Protein AF-A0A9P1GMN3-F1 (afdb_monomer_lite)

Secondary structure (DSSP, 8-state):
---TT-TTPPEEE--B-S--STTSPPHHHHHHHHHHHHHHHTTT-TTEEE--B-------HHHHHHHHHHHHS----EETTTTEE-----SS--SEEEE-TTTT--B-TTT--BSS-TTHHHHHHHHHHHHHT-EEEE---EEE-TTTS-EEEHHHH-SPPPTHHHHHHHH-GGGG--

Organism: NCBI:txid2562237

Structure (mmCIF, N/CA/C/O backbone):
data_AF-A0A9P1GMN3-F1
#
_entry.id   AF-A0A9P1GMN3-F1
#
loop_
_atom_site.group_PDB
_atom_site.id
_atom_site.type_symbol
_atom_site.label_atom_id
_atom_site.label_alt_id
_atom_site.label_comp_id
_atom_site.label_asym_id
_atom_site.label_entity_id
_atom_site.label_seq_id
_atom_site.pdbx_PDB_ins_code
_atom_site.Cartn_x
_atom_site.Cartn_y
_atom_site.Cartn_z
_atom_site.occupancy
_atom_site.B_iso_or_equiv
_atom_site.auth_seq_id
_atom_site.auth_comp_id
_atom_site.auth_asym_id
_atom_site.auth_atom_id
_atom_site.pdbx_PDB_model_num
ATOM 1 N N . MET A 1 1 ? -13.554 15.056 -0.480 1.00 39.28 1 MET A N 1
ATOM 2 C CA . MET A 1 1 ? -13.474 13.635 -0.914 1.00 39.28 1 MET A CA 1
ATOM 3 C C . MET A 1 1 ? -14.247 12.749 0.070 1.00 39.28 1 MET A C 1
ATOM 5 O O . MET A 1 1 ? -13.805 12.585 1.196 1.00 39.28 1 MET A O 1
ATOM 9 N N . ARG A 1 2 ? -15.433 12.233 -0.292 1.00 38.38 2 ARG A N 1
ATOM 10 C CA . ARG A 1 2 ? -16.078 11.145 0.472 1.00 38.38 2 ARG A CA 1
ATOM 11 C C . ARG A 1 2 ? -15.470 9.848 -0.046 1.00 38.38 2 ARG A C 1
ATOM 13 O O . ARG A 1 2 ? -15.592 9.606 -1.239 1.00 38.38 2 ARG A O 1
ATOM 20 N N . LEU A 1 3 ? -14.789 9.070 0.794 1.00 49.53 3 LEU A N 1
ATOM 21 C CA . LEU A 1 3 ? -14.369 7.721 0.412 1.00 49.53 3 LEU A CA 1
ATOM 22 C C . LEU A 1 3 ? -15.652 6.889 0.251 1.00 49.53 3 LEU A C 1
ATOM 24 O O . LEU A 1 3 ? -16.359 6.710 1.243 1.00 49.53 3 LEU A O 1
ATOM 28 N N . PRO A 1 4 ? -16.022 6.458 -0.966 1.00 45.78 4 PRO A N 1
ATOM 29 C CA . PRO A 1 4 ? -17.326 5.855 -1.243 1.00 45.78 4 PRO A CA 1
ATOM 30 C C . PRO A 1 4 ? -17.621 4.546 -0.502 1.00 45.78 4 PRO A C 1
ATOM 32 O O . PRO A 1 4 ? -18.747 4.070 -0.579 1.00 45.78 4 PRO A O 1
ATOM 35 N N . THR A 1 5 ? -16.660 3.940 0.193 1.00 57.44 5 THR A N 1
ATOM 36 C CA . THR A 1 5 ? -16.786 2.532 0.585 1.00 57.44 5 THR A CA 1
ATOM 37 C C . THR A 1 5 ? -17.154 2.280 2.038 1.00 57.44 5 THR A C 1
ATOM 39 O O . THR A 1 5 ? -17.734 1.236 2.310 1.00 57.44 5 THR A O 1
ATOM 42 N N . VAL A 1 6 ? -16.900 3.207 2.970 1.00 70.06 6 VAL A N 1
ATOM 43 C CA . VAL A 1 6 ? -17.283 3.018 4.382 1.00 70.06 6 VAL A CA 1
ATOM 44 C C . VAL A 1 6 ? -17.626 4.358 5.033 1.00 70.06 6 VAL A C 1
ATOM 46 O O . VAL A 1 6 ? -16.757 5.166 5.359 1.00 70.06 6 VAL A O 1
ATOM 49 N N . GLN A 1 7 ? -18.916 4.628 5.227 1.00 75.69 7 GLN A N 1
ATOM 50 C CA . GLN A 1 7 ? -19.363 5.865 5.865 1.00 75.69 7 GLN A CA 1
ATOM 51 C C . GLN A 1 7 ? -18.917 5.912 7.335 1.00 75.69 7 GLN A C 1
ATOM 53 O O . GLN A 1 7 ? -19.071 4.944 8.071 1.00 75.69 7 GLN A O 1
ATOM 58 N N . GLY A 1 8 ? -18.364 7.050 7.769 1.00 81.38 8 GLY A N 1
ATOM 59 C CA . GLY A 1 8 ? -17.896 7.235 9.149 1.00 81.38 8 GLY A CA 1
ATOM 60 C C . GLY A 1 8 ? -16.548 6.576 9.472 1.00 81.38 8 GLY A C 1
ATOM 61 O O . GLY A 1 8 ? -16.148 6.572 10.633 1.00 81.38 8 GLY A O 1
ATOM 62 N N . SER A 1 9 ? -15.831 6.040 8.478 1.00 85.31 9 SER A N 1
ATOM 63 C CA . SER A 1 9 ? -14.512 5.439 8.695 1.00 85.31 9 SER A CA 1
ATOM 64 C C . SER A 1 9 ? -13.413 6.469 8.961 1.00 85.31 9 SER A C 1
ATOM 66 O O . SER A 1 9 ? -13.417 7.570 8.406 1.00 85.31 9 SER A O 1
ATOM 68 N N . ILE A 1 10 ? -12.400 6.044 9.711 1.00 91.31 10 ILE A N 1
ATOM 69 C CA . ILE A 1 10 ? -11.091 6.698 9.794 1.00 91.31 10 ILE A CA 1
ATOM 70 C C . ILE A 1 10 ? -10.219 6.168 8.649 1.00 91.31 10 ILE A C 1
ATOM 72 O O . ILE A 1 10 ? -10.186 4.959 8.420 1.00 91.31 10 ILE A O 1
ATOM 76 N N . LEU A 1 11 ? -9.493 7.047 7.950 1.00 92.56 11 LEU A N 1
ATOM 77 C CA . LEU A 1 11 ? -8.525 6.622 6.935 1.00 92.56 11 LEU A CA 1
ATOM 78 C C . LEU A 1 11 ? -7.125 6.569 7.544 1.00 92.56 11 LEU A C 1
ATOM 80 O O . LEU A 1 11 ? -6.580 7.602 7.928 1.00 92.56 11 LEU A O 1
ATOM 84 N N . LEU A 1 12 ? -6.523 5.383 7.574 1.00 94.19 12 LEU A N 1
ATOM 85 C CA . LEU A 1 12 ? -5.107 5.230 7.891 1.00 94.19 12 LEU A CA 1
ATOM 86 C C . LEU A 1 12 ? -4.266 5.427 6.619 1.00 94.19 12 LEU A C 1
ATOM 88 O O . LEU A 1 12 ? -4.197 4.543 5.766 1.00 94.19 12 LEU A O 1
ATOM 92 N N . VAL A 1 13 ? -3.604 6.576 6.506 1.00 95.56 13 VAL A N 1
ATOM 93 C CA . VAL A 1 13 ? -2.594 6.850 5.481 1.00 95.56 13 VAL A CA 1
ATOM 94 C C . VAL A 1 13 ? -1.271 6.251 5.956 1.00 95.56 13 VAL A C 1
ATOM 96 O O . VAL A 1 13 ? -0.684 6.718 6.933 1.00 95.56 13 VAL A O 1
ATOM 99 N N . HIS A 1 14 ? -0.837 5.172 5.297 1.00 95.12 14 HIS A N 1
ATOM 100 C CA . HIS A 1 14 ? 0.230 4.299 5.799 1.00 95.12 14 HIS A CA 1
ATOM 101 C C . HIS A 1 14 ? 1.392 4.106 4.803 1.00 95.12 14 HIS A C 1
ATOM 103 O O . HIS A 1 14 ? 1.603 2.987 4.312 1.00 95.12 14 HIS A O 1
ATOM 109 N N . PRO A 1 15 ? 2.129 5.177 4.454 1.00 94.62 15 PRO A N 1
ATOM 110 C CA . PRO A 1 15 ? 3.212 5.105 3.481 1.00 94.62 15 PRO A CA 1
ATOM 111 C C . PRO A 1 15 ? 4.368 4.210 3.945 1.00 94.62 15 PRO A C 1
ATOM 113 O O . PRO A 1 15 ? 4.754 4.203 5.117 1.00 94.62 15 PRO A O 1
ATOM 116 N N . THR A 1 16 ? 4.967 3.483 3.000 1.00 92.81 16 THR A N 1
ATOM 117 C CA . THR A 1 16 ? 6.214 2.740 3.211 1.00 92.81 16 THR A CA 1
ATOM 118 C C . THR A 1 16 ? 7.402 3.700 3.197 1.00 92.81 16 THR A C 1
ATOM 120 O O . THR A 1 16 ? 7.551 4.520 2.292 1.00 92.81 16 THR A O 1
ATOM 123 N N . CYS A 1 17 ? 8.267 3.599 4.201 1.00 87.69 17 CYS A N 1
ATOM 124 C CA . CYS A 1 17 ? 9.430 4.481 4.365 1.00 87.69 17 CYS A CA 1
ATOM 125 C C . CYS A 1 17 ? 10.769 3.771 4.170 1.00 87.69 17 CYS A C 1
ATOM 127 O O . CYS A 1 17 ? 11.813 4.409 4.253 1.00 87.69 17 CYS A O 1
ATOM 129 N N . GLY A 1 18 ? 10.755 2.462 3.916 1.00 88.00 18 GLY A N 1
ATOM 130 C CA . GLY A 1 18 ? 11.964 1.719 3.592 1.00 88.00 18 GLY A CA 1
ATOM 131 C C . GLY A 1 18 ? 12.357 1.824 2.113 1.00 88.00 18 GLY A C 1
ATOM 132 O O . GLY A 1 18 ? 11.758 2.595 1.348 1.00 88.00 18 GLY A O 1
ATOM 133 N N . PRO A 1 19 ? 13.360 1.020 1.711 1.00 89.62 19 PRO A N 1
ATOM 134 C CA . PRO A 1 19 ? 13.758 0.855 0.318 1.00 89.62 19 PRO A CA 1
ATOM 135 C C . PRO A 1 19 ? 12.584 0.431 -0.569 1.00 89.62 19 PRO A C 1
ATOM 137 O O . PRO A 1 19 ? 11.725 -0.347 -0.150 1.00 89.62 19 PRO A O 1
ATOM 140 N N . THR A 1 20 ? 12.584 0.933 -1.796 1.00 91.62 20 THR A N 1
ATOM 141 C CA . THR A 1 20 ? 11.602 0.651 -2.851 1.00 91.62 20 THR A CA 1
ATOM 142 C C . THR A 1 20 ? 12.351 0.276 -4.141 1.00 91.62 20 THR A C 1
ATOM 144 O O . THR A 1 20 ? 13.551 -0.006 -4.080 1.00 91.62 20 THR A O 1
ATOM 147 N N . GLN A 1 21 ? 11.681 0.211 -5.292 1.00 90.31 21 GLN A N 1
ATOM 148 C CA . GLN A 1 21 ? 12.317 -0.121 -6.565 1.00 90.31 21 GLN A CA 1
ATOM 149 C C . GLN A 1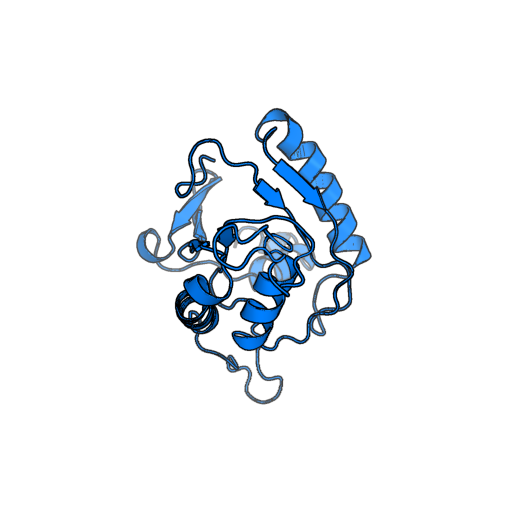 21 ? 13.414 0.892 -6.952 1.00 90.31 21 GLN A C 1
ATOM 151 O O . GLN A 1 21 ? 13.299 2.087 -6.656 1.00 90.31 21 GLN A O 1
ATOM 156 N N . PRO A 1 22 ? 14.479 0.448 -7.642 1.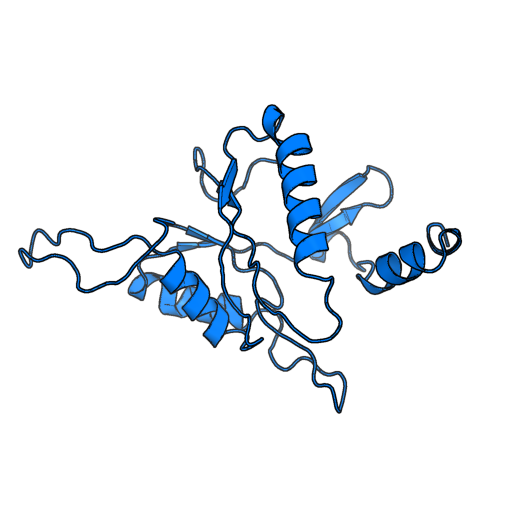00 87.94 22 PRO A N 1
ATOM 157 C CA . PRO A 1 22 ? 15.485 1.351 -8.191 1.00 87.94 22 PRO A CA 1
ATOM 158 C C . PRO A 1 22 ? 14.865 2.432 -9.091 1.00 87.94 22 PRO A C 1
ATOM 160 O O . PRO A 1 22 ? 14.025 2.140 -9.938 1.00 87.94 22 PRO A O 1
ATOM 163 N N . GLY A 1 23 ? 15.302 3.683 -8.928 1.00 86.69 23 GLY A N 1
ATOM 164 C CA . GLY A 1 23 ? 14.818 4.824 -9.720 1.00 86.69 23 GLY A CA 1
ATOM 165 C C . GLY A 1 23 ? 13.582 5.540 -9.156 1.00 86.69 23 GLY A C 1
ATOM 166 O O . GLY A 1 23 ? 13.165 6.565 -9.718 1.00 86.69 23 GLY A O 1
ATOM 167 N N . ASP A 1 24 ? 13.024 5.053 -8.046 1.00 89.06 24 ASP A N 1
ATOM 168 C CA . ASP A 1 24 ? 12.015 5.774 -7.269 1.00 89.06 24 ASP A CA 1
ATOM 169 C C . ASP A 1 24 ? 12.589 7.011 -6.564 1.00 89.06 24 ASP A C 1
ATOM 171 O O . ASP A 1 24 ? 13.798 7.165 -6.382 1.00 89.06 24 ASP A O 1
ATOM 175 N N . ILE A 1 25 ? 11.687 7.904 -6.147 1.00 89.75 25 ILE A N 1
ATOM 176 C CA . ILE A 1 25 ? 12.019 9.081 -5.339 1.00 89.75 25 ILE A CA 1
ATOM 177 C C . ILE A 1 25 ? 12.622 8.634 -3.998 1.00 89.75 25 ILE A C 1
ATOM 179 O O . ILE A 1 25 ? 12.104 7.722 -3.341 1.00 89.75 25 ILE A O 1
ATOM 183 N N . ASP A 1 26 ? 13.688 9.320 -3.580 1.00 89.00 26 ASP A N 1
ATOM 184 C CA . ASP A 1 26 ? 14.384 9.059 -2.321 1.00 89.00 26 ASP A CA 1
ATOM 185 C C . ASP A 1 26 ? 13.432 9.022 -1.109 1.00 89.00 26 ASP A C 1
ATOM 187 O O . ASP A 1 26 ? 12.432 9.744 -1.037 1.00 89.00 26 ASP A O 1
ATOM 191 N N . GLY A 1 27 ? 13.748 8.159 -0.140 1.00 88.06 27 GLY A N 1
ATOM 192 C CA . GLY A 1 27 ? 12.922 7.951 1.047 1.00 88.06 27 GLY A CA 1
ATOM 193 C C . GLY A 1 27 ? 12.701 9.215 1.875 1.00 88.06 27 GLY A C 1
ATOM 194 O O . GLY A 1 27 ? 11.569 9.460 2.296 1.00 88.06 27 GLY A O 1
ATOM 195 N N . LEU A 1 28 ? 13.731 10.045 2.065 1.00 89.56 28 LEU A N 1
ATOM 196 C CA . LEU A 1 28 ? 13.612 11.280 2.845 1.00 89.56 28 LEU A CA 1
ATOM 197 C C . LEU A 1 28 ? 12.712 12.294 2.137 1.00 89.56 28 LEU A C 1
ATOM 199 O O . LEU A 1 28 ? 11.851 12.899 2.775 1.00 89.56 28 LEU A O 1
ATOM 203 N N . VAL A 1 29 ? 12.845 12.416 0.814 1.00 92.00 29 VAL A N 1
ATOM 204 C CA . VAL A 1 29 ? 11.997 13.300 -0.003 1.00 92.00 29 VAL A CA 1
ATOM 205 C C . VAL A 1 29 ? 10.533 12.852 0.047 1.00 92.00 29 VAL A C 1
ATOM 207 O O . VAL A 1 29 ? 9.628 13.677 0.199 1.00 92.00 29 VAL A O 1
ATOM 210 N N . ARG A 1 30 ? 10.274 11.538 -0.013 1.00 92.81 30 ARG A N 1
ATOM 211 C CA . ARG A 1 30 ? 8.915 10.993 0.149 1.00 92.81 30 ARG A CA 1
ATOM 212 C C . ARG A 1 30 ? 8.338 11.324 1.527 1.00 92.81 30 ARG A C 1
ATOM 214 O O . ARG A 1 30 ? 7.205 11.787 1.600 1.00 92.81 30 ARG A O 1
ATOM 221 N N . ILE A 1 31 ? 9.107 11.152 2.606 1.00 92.25 31 ILE A N 1
ATOM 222 C CA . ILE A 1 31 ? 8.668 11.494 3.973 1.00 92.25 31 ILE A CA 1
ATOM 223 C C . ILE A 1 31 ? 8.308 12.980 4.085 1.00 92.25 31 ILE A C 1
ATOM 225 O O . ILE A 1 31 ? 7.229 13.302 4.583 1.00 92.25 31 ILE A O 1
ATOM 229 N N . GLN A 1 32 ? 9.157 13.874 3.570 1.00 94.06 32 GLN A N 1
ATOM 230 C CA . GLN A 1 32 ? 8.885 15.316 3.548 1.00 94.06 32 GLN A CA 1
ATOM 231 C C . GLN A 1 32 ? 7.604 15.645 2.772 1.00 94.06 32 GLN A C 1
ATOM 233 O O . GLN A 1 32 ? 6.791 16.443 3.234 1.00 94.06 32 GLN A O 1
ATOM 238 N N . THR A 1 33 ? 7.389 14.977 1.635 1.00 94.38 33 THR A N 1
ATOM 239 C CA . THR A 1 33 ? 6.165 15.121 0.831 1.00 94.38 33 THR A CA 1
ATOM 240 C C . THR A 1 33 ? 4.926 14.709 1.629 1.00 94.38 33 THR A C 1
ATOM 242 O O . THR A 1 33 ? 3.914 15.405 1.601 1.00 94.38 33 THR A O 1
ATOM 245 N N . TYR A 1 34 ? 4.988 13.606 2.382 1.00 95.12 34 TYR A N 1
ATOM 246 C CA . TYR A 1 34 ? 3.865 13.162 3.212 1.00 95.12 34 TYR A CA 1
ATOM 247 C C . TYR A 1 34 ? 3.577 14.103 4.385 1.00 95.12 34 TYR A C 1
ATOM 249 O O . TYR A 1 34 ? 2.408 14.331 4.682 1.00 95.12 34 TYR A O 1
ATOM 257 N N . GLU A 1 35 ? 4.599 14.662 5.040 1.00 96.06 35 GLU A N 1
ATOM 258 C CA . GLU A 1 35 ? 4.386 15.650 6.110 1.00 96.06 35 GLU A CA 1
ATOM 259 C C . GLU A 1 35 ? 3.776 16.953 5.567 1.00 96.06 35 GLU A C 1
ATOM 261 O O . GLU A 1 35 ? 2.858 17.494 6.184 1.00 96.06 35 GLU A O 1
ATOM 266 N N . ALA A 1 36 ? 4.195 17.409 4.380 1.00 96.56 36 ALA A N 1
ATOM 267 C CA . ALA A 1 36 ? 3.556 18.540 3.703 1.00 96.56 36 ALA A CA 1
ATOM 268 C C . ALA A 1 36 ? 2.078 18.247 3.386 1.00 96.56 36 ALA A C 1
ATOM 270 O O . ALA A 1 36 ? 1.199 19.015 3.772 1.00 96.56 36 ALA A O 1
ATOM 271 N N . LEU A 1 37 ? 1.781 17.088 2.781 1.00 95.19 37 LEU A N 1
ATOM 272 C CA . LEU A 1 37 ? 0.404 16.674 2.481 1.00 95.19 37 LEU A CA 1
ATOM 273 C C . LEU A 1 37 ? -0.459 16.561 3.740 1.00 95.19 37 LEU A C 1
ATOM 275 O O . LEU A 1 37 ? -1.617 16.972 3.741 1.00 95.19 37 LEU A O 1
ATOM 279 N N . LYS A 1 38 ? 0.082 16.001 4.821 1.00 95.44 38 LYS A N 1
ATOM 280 C CA . LYS A 1 38 ? -0.602 15.896 6.113 1.00 95.44 38 LYS A CA 1
ATOM 281 C C . LYS A 1 38 ? -0.984 17.267 6.663 1.00 95.44 38 LYS A C 1
ATOM 283 O O . LYS A 1 38 ? -2.104 17.425 7.143 1.00 95.44 38 LYS A O 1
ATOM 288 N N . GLU A 1 39 ? -0.087 18.243 6.576 1.00 96.62 39 GLU A N 1
ATOM 289 C CA . GLU A 1 39 ? -0.345 19.615 7.014 1.00 96.62 39 GLU A CA 1
ATOM 290 C C . GLU A 1 39 ? -1.386 20.315 6.125 1.00 96.62 39 GLU A C 1
ATOM 292 O O . GLU A 1 39 ? -2.330 20.905 6.650 1.00 96.62 39 GLU A O 1
ATOM 297 N N . GLU A 1 40 ? -1.281 20.183 4.800 1.00 95.19 40 GLU A N 1
ATOM 298 C CA . GLU A 1 40 ? -2.235 20.759 3.838 1.00 95.19 40 GLU A CA 1
ATOM 299 C C . GLU A 1 40 ? -3.649 20.179 3.991 1.00 95.19 40 GLU A C 1
ATOM 301 O O . GLU A 1 40 ? -4.647 20.888 3.863 1.00 95.19 40 GLU A O 1
ATOM 306 N N . THR A 1 41 ? -3.752 18.884 4.298 1.00 93.56 41 THR A N 1
ATOM 307 C CA . THR A 1 41 ? -5.034 18.163 4.340 1.00 93.56 41 THR A CA 1
ATOM 308 C C . THR A 1 41 ? -5.711 18.167 5.707 1.00 93.56 41 THR A C 1
ATOM 310 O O . THR A 1 41 ? -6.880 17.791 5.796 1.00 93.56 41 THR A O 1
ATOM 313 N N . LYS A 1 42 ? -5.044 18.606 6.783 1.00 93.50 42 LYS A N 1
ATOM 314 C CA . LYS A 1 42 ? -5.536 18.415 8.164 1.00 93.50 42 LYS A CA 1
ATOM 315 C C . LYS A 1 42 ? -6.912 19.021 8.451 1.00 93.50 42 LYS A C 1
ATOM 317 O O . LYS A 1 42 ? -7.660 18.468 9.254 1.00 93.50 42 LYS A O 1
ATOM 322 N N . GLN A 1 43 ? -7.233 20.160 7.830 1.00 93.25 43 GLN A N 1
ATOM 323 C CA . GLN A 1 43 ? -8.504 20.859 8.049 1.00 93.25 43 GLN A CA 1
ATOM 324 C C . GLN A 1 43 ? -9.633 20.254 7.213 1.00 93.25 43 GLN A C 1
ATOM 326 O O . GLN A 1 43 ? -10.740 20.080 7.717 1.00 93.25 43 GLN A O 1
ATOM 331 N N . GLU A 1 44 ? -9.356 19.909 5.953 1.00 92.31 44 GLU A N 1
ATOM 332 C CA . GLU A 1 44 ? -10.350 19.320 5.047 1.00 92.31 44 GLU A CA 1
ATOM 333 C C . GLU A 1 44 ? -10.624 17.842 5.380 1.00 92.31 44 GLU A C 1
ATOM 335 O O . GLU A 1 44 ? -11.749 17.358 5.236 1.00 92.31 44 GLU A O 1
ATOM 340 N N . PHE A 1 45 ? -9.611 17.130 5.885 1.00 90.88 45 PHE A N 1
ATOM 341 C CA . PHE A 1 45 ? -9.637 15.689 6.132 1.00 90.88 45 PHE A CA 1
ATOM 342 C C . PHE A 1 45 ? -9.249 15.315 7.577 1.00 90.88 45 PHE A C 1
ATOM 344 O O . PHE A 1 45 ? -8.311 14.543 7.799 1.00 90.88 45 PHE A O 1
ATOM 351 N N . PRO A 1 46 ? -10.001 15.771 8.600 1.00 90.69 46 PRO A N 1
ATOM 352 C CA . PRO A 1 46 ? -9.689 15.503 10.011 1.00 90.69 46 PRO A CA 1
ATOM 353 C C . PRO A 1 46 ? -9.790 14.016 10.403 1.00 90.69 46 PRO A C 1
ATOM 355 O O . PRO A 1 46 ? -9.339 13.606 11.477 1.00 90.69 46 PRO A O 1
ATOM 358 N N . MET A 1 47 ? -10.387 13.184 9.546 1.00 91.88 47 MET A N 1
ATOM 359 C CA . MET A 1 47 ? -10.493 11.732 9.717 1.00 91.88 47 MET A CA 1
ATOM 360 C C . MET A 1 47 ? -9.235 10.967 9.283 1.00 91.88 47 MET A C 1
ATOM 362 O O . MET A 1 47 ? -9.185 9.751 9.458 1.00 91.88 47 MET A O 1
ATOM 366 N N . PHE A 1 48 ? -8.230 11.633 8.708 1.00 94.31 48 PHE A N 1
ATOM 367 C CA . PHE A 1 48 ? -6.982 10.973 8.337 1.00 94.31 48 PHE A CA 1
ATOM 368 C C . PHE A 1 48 ? -6.128 10.718 9.581 1.00 94.31 48 PHE A C 1
ATOM 370 O O . PHE A 1 48 ? -6.013 11.549 10.487 1.00 94.31 48 PHE A O 1
ATOM 377 N N . ARG A 1 49 ? -5.524 9.537 9.643 1.00 93.56 49 ARG A N 1
ATOM 378 C CA . ARG A 1 49 ? -4.494 9.165 10.612 1.00 93.56 49 ARG A CA 1
ATOM 379 C C . ARG A 1 49 ? -3.269 8.747 9.828 1.00 93.56 49 ARG A C 1
ATOM 381 O O . ARG A 1 49 ? -3.387 8.009 8.860 1.00 93.56 49 ARG A O 1
ATOM 388 N N . TRP A 1 50 ? -2.111 9.232 10.243 1.00 94.38 50 TRP A N 1
ATOM 389 C CA . TRP A 1 50 ? -0.855 9.007 9.544 1.00 94.38 50 TRP A CA 1
ATOM 390 C C . TRP A 1 50 ? 0.039 8.122 10.401 1.00 94.38 50 TRP A C 1
ATOM 392 O O . TRP A 1 50 ? 0.216 8.391 11.588 1.00 94.38 50 TRP A O 1
ATOM 402 N N . ALA A 1 51 ? 0.592 7.075 9.799 1.00 93.19 51 ALA A N 1
ATOM 403 C CA . ALA A 1 51 ? 1.608 6.225 10.406 1.00 93.19 51 ALA A CA 1
ATOM 404 C C . ALA A 1 51 ? 2.626 5.847 9.332 1.00 93.19 51 ALA A C 1
ATOM 406 O O . ALA A 1 51 ? 2.254 5.601 8.189 1.00 93.19 51 ALA A O 1
ATOM 407 N N . TYR A 1 52 ? 3.905 5.801 9.682 1.00 92.25 52 TYR A N 1
ATOM 408 C CA . TYR A 1 52 ? 4.973 5.492 8.736 1.00 92.25 52 TYR A CA 1
ATOM 409 C C . TYR A 1 52 ? 5.391 4.034 8.896 1.00 92.25 52 TYR A C 1
ATOM 411 O O . TYR A 1 52 ? 5.758 3.614 9.994 1.00 92.25 52 TYR A O 1
ATOM 419 N N . LEU A 1 53 ? 5.337 3.259 7.809 1.00 93.00 53 LEU A N 1
ATOM 420 C CA . LEU A 1 53 ? 5.689 1.845 7.852 1.00 93.00 53 LEU A CA 1
ATOM 421 C C . LEU A 1 53 ? 7.176 1.646 7.513 1.00 93.00 53 LEU A C 1
ATOM 423 O O . LEU A 1 53 ? 7.560 1.871 6.357 1.00 93.00 53 LEU A O 1
ATOM 427 N N . PRO A 1 54 ? 8.013 1.152 8.446 1.00 90.94 54 PRO A N 1
ATOM 428 C CA . PRO A 1 54 ? 9.394 0.769 8.161 1.00 90.94 54 PRO A CA 1
ATOM 429 C C . PRO A 1 54 ? 9.425 -0.567 7.402 1.00 90.94 54 PRO A C 1
ATOM 431 O O . PRO A 1 54 ? 9.721 -1.625 7.949 1.00 90.94 54 PRO A O 1
ATOM 434 N N . TYR A 1 55 ? 9.067 -0.523 6.122 1.00 92.94 55 TYR A N 1
ATOM 435 C CA . TYR A 1 55 ? 8.963 -1.693 5.261 1.00 92.94 55 TYR A CA 1
ATOM 436 C C . TYR A 1 55 ? 9.761 -1.488 3.979 1.00 92.94 55 TYR A C 1
ATOM 438 O O . TYR A 1 55 ? 9.610 -0.473 3.302 1.00 92.94 55 TYR A O 1
ATOM 446 N N . SER A 1 56 ? 10.602 -2.471 3.662 1.00 93.69 56 SER A N 1
ATOM 447 C CA . SER A 1 56 ? 11.290 -2.578 2.376 1.00 93.69 56 SER A CA 1
ATOM 448 C C . SER A 1 56 ? 10.359 -3.259 1.381 1.00 93.69 56 SER A C 1
ATOM 450 O O . SER A 1 56 ? 9.931 -4.381 1.646 1.00 93.69 56 SER A O 1
ATOM 452 N N . MET A 1 57 ? 10.039 -2.601 0.271 1.00 95.31 57 MET A N 1
ATOM 453 C CA . MET A 1 57 ? 9.218 -3.186 -0.790 1.00 95.31 57 MET A CA 1
ATOM 454 C C . MET A 1 57 ? 10.038 -4.145 -1.652 1.00 95.31 57 MET A C 1
ATOM 456 O O . MET A 1 57 ? 11.208 -3.889 -1.928 1.00 95.31 57 MET A O 1
ATOM 460 N N . LYS A 1 58 ? 9.430 -5.271 -2.037 1.00 95.50 58 LYS A N 1
ATOM 461 C CA . LYS A 1 58 ? 10.052 -6.327 -2.859 1.00 95.50 58 LYS A CA 1
ATOM 462 C C . LYS A 1 58 ? 9.578 -6.263 -4.308 1.00 95.50 58 LYS A C 1
ATOM 464 O O . LYS A 1 58 ? 10.149 -6.928 -5.163 1.00 95.50 58 LYS A O 1
ATOM 469 N N . MET A 1 59 ? 8.542 -5.470 -4.561 1.00 95.25 59 MET A N 1
ATOM 470 C CA . MET A 1 59 ? 7.833 -5.374 -5.828 1.00 95.25 59 MET A CA 1
ATOM 471 C C . MET A 1 59 ? 7.258 -6.723 -6.288 1.00 95.25 59 MET A C 1
ATOM 473 O O . MET A 1 59 ? 7.280 -7.067 -7.470 1.00 95.25 59 MET A O 1
ATOM 477 N N . ALA A 1 60 ? 6.758 -7.516 -5.336 1.00 96.44 60 ALA A N 1
ATOM 478 C CA . ALA A 1 60 ? 6.256 -8.870 -5.578 1.00 96.44 60 ALA A CA 1
ATOM 479 C C . ALA A 1 60 ? 4.737 -8.923 -5.847 1.00 96.44 60 ALA A C 1
ATOM 481 O O . ALA A 1 60 ? 4.088 -9.946 -5.593 1.00 96.44 60 ALA A O 1
ATOM 482 N N . GLY A 1 61 ? 4.168 -7.815 -6.331 1.00 96.38 61 GLY A N 1
ATOM 483 C CA . GLY A 1 61 ? 2.815 -7.714 -6.869 1.00 96.38 61 GLY A CA 1
ATOM 484 C C . GLY A 1 61 ? 1.755 -8.349 -5.962 1.00 96.38 61 GLY A C 1
ATOM 485 O O . GLY A 1 61 ? 1.660 -7.993 -4.782 1.00 96.38 61 GLY A O 1
ATOM 486 N N . PRO A 1 62 ? 0.980 -9.334 -6.457 1.00 97.62 62 PRO A N 1
ATOM 487 C CA . PRO A 1 62 ? -0.100 -9.954 -5.693 1.00 97.62 62 PRO A CA 1
ATOM 488 C C . PRO A 1 62 ? 0.313 -10.563 -4.349 1.00 97.62 62 PRO A C 1
ATOM 490 O O . PRO A 1 62 ? -0.434 -10.468 -3.376 1.00 97.62 62 PRO A O 1
ATOM 493 N N . ARG A 1 63 ? 1.509 -11.162 -4.251 1.00 97.50 63 ARG A N 1
ATOM 494 C CA . ARG A 1 63 ? 1.987 -11.748 -2.984 1.00 97.50 63 ARG A CA 1
ATOM 495 C C . ARG A 1 63 ? 2.297 -10.669 -1.958 1.00 97.50 63 ARG A C 1
ATOM 497 O O . ARG A 1 63 ? 1.979 -10.812 -0.780 1.00 97.50 63 ARG A O 1
ATOM 504 N N . GLU A 1 64 ? 2.893 -9.574 -2.411 1.00 97.69 64 GLU A N 1
ATOM 505 C CA . GLU A 1 64 ? 3.180 -8.443 -1.541 1.00 97.69 64 GLU A CA 1
ATOM 506 C C . GLU A 1 64 ? 1.907 -7.692 -1.144 1.00 97.69 64 GLU A C 1
ATOM 508 O O . GLU A 1 64 ? 1.809 -7.243 -0.008 1.00 97.69 64 GLU A O 1
ATOM 513 N N . ALA A 1 65 ? 0.879 -7.646 -1.995 1.00 96.44 65 ALA A N 1
ATOM 514 C CA . ALA A 1 65 ? -0.433 -7.134 -1.599 1.00 96.44 65 ALA A CA 1
ATOM 515 C C . ALA A 1 65 ? -1.021 -7.910 -0.401 1.00 96.44 65 ALA A C 1
ATOM 517 O O . ALA A 1 65 ? -1.488 -7.287 0.554 1.00 96.44 65 ALA A O 1
ATOM 518 N N . ILE A 1 66 ? -0.904 -9.244 -0.388 1.00 95.75 66 ILE A N 1
ATOM 519 C CA . ILE A 1 66 ? -1.299 -10.078 0.762 1.00 95.75 66 ILE A CA 1
ATOM 520 C C . ILE A 1 66 ? -0.445 -9.783 1.996 1.00 95.75 66 ILE A C 1
ATOM 522 O O . ILE A 1 66 ? -0.990 -9.565 3.078 1.00 95.75 66 ILE A O 1
ATOM 526 N N . GLN A 1 67 ? 0.880 -9.687 1.845 1.00 95.50 67 GLN A N 1
ATOM 527 C CA . GLN A 1 67 ? 1.762 -9.275 2.943 1.00 95.50 67 GLN A CA 1
ATOM 528 C C . GLN A 1 67 ? 1.338 -7.915 3.509 1.00 95.50 67 GLN A C 1
ATOM 530 O O . GLN A 1 67 ? 1.331 -7.704 4.723 1.00 95.50 67 GLN A O 1
ATOM 535 N N . HIS A 1 68 ? 0.954 -6.983 2.635 1.00 95.56 68 HIS A N 1
ATOM 536 C CA . HIS A 1 68 ? 0.482 -5.682 3.054 1.00 95.56 68 HIS A CA 1
ATOM 537 C C . HIS A 1 68 ? -0.831 -5.787 3.835 1.00 95.56 68 HIS A C 1
ATOM 539 O O . HIS A 1 68 ? -0.921 -5.173 4.897 1.00 95.56 68 HIS A O 1
ATOM 545 N N . MET A 1 69 ? -1.793 -6.592 3.381 1.00 94.50 69 MET A N 1
ATOM 546 C CA . MET A 1 69 ? -3.032 -6.858 4.119 1.00 94.50 69 MET A CA 1
ATOM 547 C C . MET A 1 69 ? -2.754 -7.453 5.504 1.00 94.50 69 MET A C 1
ATOM 549 O O . MET A 1 69 ? -3.275 -6.933 6.485 1.00 94.50 69 MET A O 1
ATOM 553 N N . ILE A 1 70 ? -1.877 -8.457 5.613 1.00 93.25 70 ILE A N 1
ATOM 554 C CA . ILE A 1 70 ? -1.497 -9.080 6.895 1.00 93.25 70 ILE A CA 1
ATOM 555 C C . ILE A 1 70 ? -0.860 -8.061 7.844 1.00 93.25 70 ILE A C 1
ATOM 557 O O . ILE A 1 70 ? -1.180 -8.015 9.026 1.00 93.25 70 ILE A O 1
ATOM 561 N N . ILE A 1 71 ? 0.017 -7.188 7.347 1.00 93.56 71 ILE A N 1
ATOM 562 C CA . ILE A 1 71 ? 0.601 -6.145 8.200 1.00 93.56 71 ILE A CA 1
ATOM 563 C C . ILE A 1 71 ? -0.506 -5.243 8.762 1.00 93.56 71 ILE A C 1
ATOM 565 O O . ILE A 1 71 ? -0.445 -4.864 9.929 1.00 93.56 71 ILE A O 1
ATOM 569 N N . ARG A 1 72 ? -1.514 -4.887 7.952 1.00 93.81 72 ARG A N 1
ATOM 570 C CA . ARG A 1 72 ? -2.531 -3.901 8.340 1.00 93.81 72 ARG A CA 1
ATOM 571 C C . ARG A 1 72 ? -3.771 -4.496 9.004 1.00 93.81 72 ARG A C 1
ATOM 573 O O . ARG A 1 72 ? -4.502 -3.713 9.603 1.00 93.81 72 ARG A O 1
ATOM 580 N N . LYS A 1 73 ? -4.003 -5.812 8.942 1.00 90.44 73 LYS A N 1
ATOM 581 C CA . LYS A 1 73 ? -5.209 -6.446 9.498 1.00 90.44 73 LYS A CA 1
ATOM 582 C C . LYS A 1 73 ? -5.358 -6.202 11.007 1.00 90.44 73 LYS A C 1
ATOM 584 O O . LYS A 1 73 ? -4.379 -5.846 11.681 1.00 90.44 73 LYS A O 1
ATOM 589 N N . PRO A 1 74 ? -6.568 -6.389 11.562 1.00 85.88 74 PRO A N 1
ATOM 590 C CA . PRO A 1 74 ? -6.765 -6.402 13.000 1.00 85.88 74 PRO A CA 1
ATOM 591 C C . PRO A 1 74 ? -5.942 -7.519 13.643 1.00 85.88 74 PRO A C 1
ATOM 593 O O . PRO A 1 74 ? -5.756 -8.580 13.047 1.00 85.88 74 PRO A O 1
ATOM 596 N N . GLY A 1 75 ? -5.416 -7.246 14.837 1.00 77.62 75 GLY A N 1
ATOM 597 C CA . GLY A 1 75 ? -4.706 -8.242 15.634 1.00 77.62 75 GLY A CA 1
ATOM 598 C C . GLY A 1 75 ? -5.637 -9.330 16.160 1.00 77.62 75 GLY A C 1
ATOM 599 O O . GLY A 1 75 ? -6.813 -9.394 15.793 1.00 77.62 75 GLY A O 1
ATOM 600 N N . ALA A 1 76 ? -5.097 -10.166 17.045 1.00 71.69 76 ALA A N 1
ATOM 601 C CA . ALA A 1 76 ? -5.844 -11.260 17.636 1.00 71.69 76 ALA A CA 1
ATOM 602 C C . ALA A 1 76 ? -7.189 -10.782 18.205 1.00 71.69 76 ALA A C 1
ATOM 604 O O . ALA A 1 76 ? -7.244 -9.842 19.002 1.00 71.69 76 ALA A O 1
ATOM 605 N N . HIS A 1 77 ? -8.268 -11.439 17.792 1.00 71.00 77 HIS A N 1
ATOM 606 C CA . HIS A 1 77 ? -9.591 -11.243 18.365 1.00 71.00 77 HIS A CA 1
ATOM 607 C C . HIS A 1 77 ? -9.928 -12.431 19.260 1.00 71.00 77 HIS A C 1
ATOM 609 O O . HIS A 1 77 ? -9.429 -13.542 19.073 1.00 71.00 77 HIS A O 1
ATOM 615 N N . TRP A 1 78 ? -10.744 -12.176 20.277 1.00 74.88 78 TRP A N 1
ATOM 616 C CA . TRP A 1 78 ? -11.270 -13.232 21.126 1.00 74.88 78 TRP A CA 1
ATOM 617 C C . TRP A 1 78 ? -12.321 -14.023 20.350 1.00 74.88 78 TRP A C 1
ATOM 619 O O . TRP A 1 78 ? -13.312 -13.442 19.906 1.00 74.88 78 TRP A O 1
ATOM 629 N N . ASP A 1 79 ? -12.104 -15.327 20.208 1.00 72.75 79 ASP A N 1
ATOM 630 C CA . ASP A 1 79 ? -13.101 -16.262 19.703 1.00 72.75 79 ASP A CA 1
ATOM 631 C C . ASP A 1 79 ? -13.931 -16.784 20.893 1.00 72.75 79 ASP A C 1
ATOM 633 O O . ASP A 1 79 ? -13.414 -17.541 21.726 1.00 72.75 79 ASP A O 1
ATOM 637 N N . PRO A 1 80 ? -15.209 -16.379 21.023 1.00 76.75 80 PRO A N 1
ATOM 638 C CA . PRO A 1 80 ? -16.053 -16.804 22.132 1.00 76.75 80 PRO A CA 1
ATOM 639 C C . PRO A 1 80 ? -16.467 -18.281 22.052 1.00 76.75 80 PRO A C 1
ATOM 641 O O . PRO A 1 80 ? -16.762 -18.864 23.098 1.00 76.75 80 PRO A O 1
ATOM 644 N N . GLU A 1 81 ? -16.476 -18.891 20.863 1.00 83.25 81 GLU A N 1
ATOM 645 C CA . GLU A 1 81 ? -16.817 -20.306 20.680 1.00 83.25 81 GLU A CA 1
ATOM 646 C C . GLU A 1 81 ? -15.620 -21.198 21.017 1.00 83.25 81 GLU A C 1
ATOM 648 O O . GLU A 1 81 ? -15.746 -22.135 21.810 1.00 83.25 81 GLU A O 1
ATOM 653 N N . ALA A 1 82 ? -14.439 -20.862 20.494 1.00 82.75 82 ALA A N 1
ATOM 654 C CA . ALA A 1 82 ? -13.209 -21.607 20.758 1.00 82.75 82 ALA A CA 1
ATOM 655 C C . ALA A 1 82 ? -12.544 -21.248 22.103 1.00 82.75 82 ALA A C 1
ATOM 657 O O . ALA A 1 82 ? -11.620 -21.938 22.536 1.00 82.75 82 ALA A O 1
ATOM 658 N N . LYS A 1 83 ? -13.006 -20.184 22.780 1.00 83.25 83 LYS A N 1
ATOM 659 C CA . LYS A 1 83 ? -12.457 -19.655 24.046 1.00 83.25 83 LYS A CA 1
ATOM 660 C C . LYS A 1 83 ? -10.945 -19.419 23.992 1.00 83.25 83 LYS A C 1
ATOM 662 O O . LYS A 1 83 ? -10.227 -19.664 24.963 1.00 83.25 83 LYS A O 1
ATOM 667 N N . THR A 1 84 ? -10.465 -18.943 22.851 1.00 74.69 84 THR A N 1
ATOM 668 C CA . THR A 1 84 ? -9.057 -18.622 22.622 1.00 74.69 84 THR A CA 1
ATOM 669 C C . THR A 1 84 ? -8.941 -17.289 21.899 1.00 74.69 84 THR A C 1
ATOM 671 O O . THR A 1 84 ? -9.870 -16.830 21.239 1.00 74.69 84 THR A O 1
ATOM 674 N N . LEU A 1 85 ? -7.777 -16.655 22.006 1.00 69.50 85 LEU A N 1
ATOM 675 C CA . LEU A 1 85 ? -7.394 -15.621 21.053 1.00 69.50 85 LEU A CA 1
ATOM 676 C C . LEU A 1 85 ? -7.082 -16.296 19.715 1.00 69.50 85 LEU A C 1
ATOM 678 O O . LEU A 1 85 ? -6.406 -17.330 19.692 1.00 69.50 85 LEU A O 1
ATOM 682 N N . SER A 1 86 ? -7.552 -15.716 18.611 1.00 67.25 86 SER A N 1
ATOM 683 C CA . SER A 1 86 ? -7.107 -16.124 17.279 1.00 67.25 86 SER A CA 1
ATOM 684 C C . SER A 1 86 ? -5.581 -16.014 17.213 1.00 67.25 86 SER A C 1
ATOM 686 O O . SER A 1 86 ? -5.028 -15.003 17.651 1.00 67.25 86 SER A O 1
ATOM 688 N N . SER A 1 87 ? -4.896 -16.994 16.624 1.00 59.84 87 SER A N 1
ATOM 689 C CA . SER A 1 87 ? -3.429 -17.003 16.464 1.00 59.84 87 SER A CA 1
ATOM 690 C C . SER A 1 87 ? -2.884 -15.911 15.530 1.00 59.84 87 SER A C 1
ATOM 692 O O . SER A 1 87 ? -1.690 -15.872 15.235 1.00 59.84 87 SER A O 1
ATOM 694 N N . ASP A 1 88 ? -3.757 -15.048 15.025 1.00 64.00 88 ASP A N 1
ATOM 695 C CA . ASP A 1 88 ? -3.461 -14.097 13.975 1.00 64.00 88 ASP A CA 1
ATOM 696 C C . ASP A 1 88 ? -2.627 -12.920 14.484 1.00 64.00 88 ASP A C 1
ATOM 698 O O . ASP A 1 88 ? -3.053 -12.117 15.318 1.00 64.00 88 ASP A O 1
ATOM 702 N N . PHE A 1 89 ? -1.440 -12.775 13.904 1.00 61.69 89 PHE A N 1
ATOM 703 C CA . PHE A 1 89 ? -0.621 -11.579 14.037 1.00 61.69 89 PHE A CA 1
ATOM 704 C C . PHE A 1 89 ? -1.185 -10.476 13.129 1.00 61.69 89 PHE A C 1
ATOM 706 O O . PHE A 1 89 ? -1.194 -10.608 11.905 1.00 61.69 89 PHE A O 1
ATOM 713 N N . GLY A 1 90 ? -1.647 -9.378 13.726 1.00 63.81 90 GLY A N 1
ATOM 714 C CA . GLY A 1 90 ? -2.083 -8.166 13.032 1.00 63.81 90 GLY A CA 1
ATOM 715 C C . GLY A 1 90 ? -1.619 -6.936 13.803 1.00 63.81 90 GLY A C 1
ATOM 716 O O . GLY A 1 90 ? -1.650 -6.937 15.034 1.00 63.81 90 GLY A O 1
ATOM 717 N N . ASN A 1 91 ? -1.149 -5.907 13.090 1.00 76.81 91 ASN A N 1
ATOM 718 C CA . ASN A 1 91 ? -0.333 -4.856 13.712 1.00 76.81 91 ASN A CA 1
ATOM 719 C C . ASN A 1 91 ? -0.964 -3.454 13.693 1.00 76.81 91 ASN A C 1
ATOM 721 O O . ASN A 1 91 ? -0.532 -2.606 14.468 1.00 76.81 91 ASN A O 1
ATOM 725 N N . TYR A 1 92 ? -1.961 -3.181 12.835 1.00 88.62 92 TYR A N 1
ATOM 726 C CA . TYR A 1 92 ? -2.475 -1.809 12.650 1.00 88.62 92 TYR A CA 1
ATOM 727 C C . TYR A 1 92 ? -4.004 -1.662 12.618 1.00 88.62 92 TYR A C 1
ATOM 729 O O . TYR A 1 92 ? -4.493 -0.547 12.445 1.00 88.62 92 TYR A O 1
ATOM 737 N N . GLY A 1 93 ? -4.774 -2.736 12.828 1.00 88.88 93 GLY A N 1
ATOM 738 C CA . GLY A 1 93 ? -6.203 -2.600 13.150 1.00 88.88 93 GLY A CA 1
ATOM 739 C C . GLY A 1 93 ? -7.134 -2.271 11.978 1.00 88.88 93 GLY A C 1
ATOM 740 O O . GLY A 1 93 ? -8.292 -1.931 12.211 1.00 88.88 93 GLY A O 1
ATOM 741 N N . ALA A 1 94 ? -6.670 -2.336 10.729 1.00 91.56 94 ALA A N 1
ATOM 742 C CA . ALA A 1 94 ? -7.478 -1.964 9.574 1.00 91.56 94 ALA A CA 1
ATOM 743 C C . ALA A 1 94 ? -8.468 -3.076 9.205 1.00 91.56 94 ALA A C 1
ATOM 745 O O . ALA A 1 94 ? -8.072 -4.175 8.832 1.00 91.56 94 ALA A O 1
ATOM 746 N N . THR A 1 95 ? -9.764 -2.771 9.250 1.00 91.12 95 THR A N 1
ATOM 747 C CA . THR A 1 95 ? -10.843 -3.687 8.828 1.00 91.12 95 THR A CA 1
ATOM 748 C C . THR A 1 95 ? -11.037 -3.723 7.313 1.00 91.12 95 THR A C 1
ATOM 750 O O . THR A 1 95 ? -11.595 -4.677 6.774 1.00 91.12 95 THR A O 1
ATOM 753 N N . HIS A 1 96 ? -10.571 -2.679 6.626 1.00 92.56 96 HIS A N 1
ATOM 754 C CA . HIS A 1 96 ? -10.617 -2.538 5.1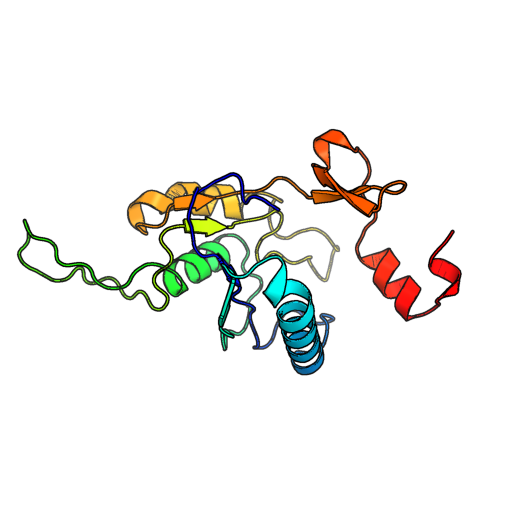78 1.00 92.56 96 HIS A CA 1
ATOM 755 C C . HIS A 1 96 ? -9.223 -2.224 4.647 1.00 92.56 96 HIS A C 1
ATOM 757 O O . HIS A 1 96 ? -8.460 -1.493 5.285 1.00 92.56 96 HIS A O 1
ATOM 763 N N . PHE A 1 97 ? -8.902 -2.732 3.461 1.00 93.81 97 PHE A N 1
ATOM 764 C CA . PHE A 1 97 ? -7.630 -2.456 2.803 1.00 93.81 97 PHE A CA 1
ATOM 765 C C . PHE A 1 97 ? -7.847 -2.056 1.348 1.00 93.81 97 PHE A C 1
ATOM 767 O O . PHE A 1 97 ? -8.563 -2.733 0.611 1.00 93.81 97 PHE A O 1
ATOM 774 N N . ILE A 1 98 ? -7.246 -0.931 0.950 1.00 93.38 98 ILE A N 1
ATOM 775 C CA . ILE A 1 98 ? -7.368 -0.398 -0.406 1.00 93.38 98 ILE A CA 1
ATOM 776 C C . ILE A 1 98 ? -6.311 -1.051 -1.296 1.00 93.38 98 ILE A C 1
ATOM 778 O O . ILE A 1 98 ? -5.116 -0.936 -1.022 1.00 93.38 98 ILE A O 1
ATOM 782 N N . ILE A 1 99 ? -6.749 -1.692 -2.380 1.00 93.50 99 ILE A N 1
ATOM 783 C CA . ILE A 1 99 ? -5.869 -2.224 -3.425 1.00 93.50 99 ILE A CA 1
ATOM 784 C C . ILE A 1 99 ? -6.198 -1.517 -4.742 1.00 93.50 99 ILE A C 1
ATOM 786 O O . ILE A 1 99 ? -7.305 -1.631 -5.264 1.00 93.50 99 ILE A O 1
ATOM 790 N N . GLY A 1 100 ? -5.237 -0.753 -5.261 1.00 90.06 100 GLY A N 1
ATOM 791 C CA . GLY A 1 100 ? -5.336 -0.064 -6.550 1.00 90.06 100 GLY A CA 1
ATOM 792 C C . GLY A 1 100 ? -4.787 -0.891 -7.716 1.00 90.06 100 GLY A C 1
ATOM 793 O O . GLY A 1 100 ? -4.392 -2.045 -7.541 1.00 90.06 100 GLY A O 1
ATOM 794 N N . ARG A 1 101 ? -4.754 -0.272 -8.900 1.00 88.81 101 ARG A N 1
ATOM 795 C CA . ARG A 1 101 ? -4.104 -0.806 -10.105 1.00 88.81 101 ARG A CA 1
ATOM 796 C C . ARG A 1 101 ? -2.589 -0.962 -9.891 1.00 88.81 101 ARG A C 1
ATOM 798 O O . ARG A 1 101 ? -1.979 -0.107 -9.254 1.00 88.81 101 ARG A O 1
ATOM 805 N N . ASP A 1 102 ? -2.002 -2.031 -10.428 1.00 90.62 102 ASP A N 1
ATOM 806 C CA . ASP A 1 102 ? -0.564 -2.367 -10.387 1.00 90.62 102 ASP A CA 1
ATOM 807 C C . ASP A 1 102 ? 0.043 -2.415 -8.963 1.00 90.62 102 ASP A C 1
ATOM 809 O O . ASP A 1 102 ? 1.231 -2.150 -8.768 1.00 90.62 102 ASP A O 1
ATOM 813 N N . MET A 1 103 ? -0.757 -2.727 -7.932 1.00 92.19 103 MET A N 1
ATOM 814 C CA . MET A 1 103 ? -0.301 -2.708 -6.534 1.00 92.19 103 MET A CA 1
ATOM 815 C C . MET A 1 103 ? 0.946 -3.577 -6.321 1.00 92.19 103 MET A C 1
ATOM 817 O O . MET A 1 103 ? 0.924 -4.782 -6.571 1.00 92.19 103 MET A O 1
ATOM 821 N N . ALA A 1 104 ? 2.008 -2.949 -5.804 1.00 93.00 104 ALA A N 1
ATOM 822 C CA . ALA A 1 104 ? 3.323 -3.552 -5.573 1.00 93.00 104 ALA A CA 1
ATOM 823 C C . ALA A 1 104 ? 3.934 -4.241 -6.813 1.00 93.00 104 ALA A C 1
ATOM 825 O O . ALA A 1 104 ? 4.822 -5.077 -6.669 1.00 93.00 104 ALA A O 1
ATOM 826 N N . GLY A 1 105 ? 3.466 -3.920 -8.021 1.00 92.69 105 GLY A N 1
ATOM 827 C CA . GLY A 1 105 ? 4.038 -4.403 -9.272 1.00 92.69 105 GLY A CA 1
ATOM 828 C C . GLY A 1 105 ? 5.246 -3.577 -9.706 1.00 92.69 105 GLY A C 1
ATOM 829 O O . GLY A 1 105 ? 5.446 -2.447 -9.263 1.00 92.69 105 GLY A O 1
ATOM 830 N N . THR A 1 106 ? 6.056 -4.144 -10.593 1.00 92.81 106 THR A N 1
ATOM 831 C CA . THR A 1 106 ? 7.146 -3.430 -11.262 1.00 92.81 106 THR A CA 1
ATOM 832 C C . THR A 1 106 ? 7.262 -3.898 -12.709 1.00 92.81 106 THR A C 1
ATOM 834 O O . THR A 1 106 ? 6.607 -4.864 -13.116 1.00 92.81 106 THR A O 1
ATOM 837 N N . LYS A 1 107 ? 8.088 -3.194 -13.478 1.00 91.38 107 LYS A N 1
ATOM 838 C CA . LYS A 1 107 ? 8.416 -3.514 -14.864 1.00 91.38 107 LYS A CA 1
ATOM 839 C C . LYS A 1 107 ? 9.716 -4.293 -14.917 1.00 91.38 107 LYS A C 1
ATOM 841 O O . LYS A 1 107 ? 10.638 -4.045 -14.138 1.00 91.38 107 LYS A O 1
ATOM 846 N N . SER A 1 108 ? 9.798 -5.208 -15.863 1.00 86.62 108 SER A N 1
ATOM 847 C CA . SER A 1 108 ? 11.037 -5.894 -16.188 1.00 86.62 108 SER A CA 1
ATOM 848 C C . SER A 1 108 ? 12.063 -4.905 -16.726 1.00 86.62 108 SER A C 1
ATOM 850 O O . SER A 1 108 ? 11.777 -4.056 -17.569 1.00 86.62 108 SER A O 1
ATOM 852 N N . THR A 1 109 ? 13.288 -5.011 -16.221 1.00 85.94 109 THR A N 1
ATOM 853 C CA . THR A 1 109 ? 14.421 -4.190 -16.663 1.00 85.94 109 THR A CA 1
ATOM 854 C C . THR A 1 109 ? 15.008 -4.663 -17.993 1.00 85.94 109 THR A C 1
ATOM 856 O O . THR A 1 109 ? 15.892 -3.997 -18.525 1.00 85.94 109 THR A O 1
ATOM 859 N N . ILE A 1 110 ? 14.546 -5.804 -18.515 1.00 88.88 110 ILE A N 1
ATOM 860 C CA . ILE A 1 110 ? 15.056 -6.421 -19.745 1.00 88.88 110 ILE A CA 1
ATOM 861 C C . ILE A 1 110 ? 14.189 -6.023 -20.942 1.00 88.88 110 ILE A C 1
ATOM 863 O O . ILE A 1 110 ? 14.711 -5.536 -21.940 1.00 88.88 110 ILE A O 1
ATOM 867 N N . ASP A 1 111 ? 12.877 -6.226 -20.838 1.00 92.50 111 ASP A N 1
ATOM 868 C CA . ASP A 1 111 ? 11.909 -6.013 -21.924 1.00 92.50 111 ASP A CA 1
ATOM 869 C C . ASP A 1 111 ? 10.942 -4.843 -21.664 1.00 92.50 111 ASP A C 1
ATOM 871 O O . ASP A 1 111 ? 10.277 -4.391 -22.590 1.00 92.50 111 ASP A O 1
ATOM 875 N N . GLY A 1 112 ? 10.905 -4.287 -20.446 1.00 89.69 112 GLY A N 1
ATOM 876 C CA . GLY A 1 112 ? 10.044 -3.153 -20.091 1.00 89.69 112 GLY A CA 1
ATOM 877 C C . GLY A 1 112 ? 8.581 -3.519 -19.816 1.00 89.69 112 GLY A C 1
ATOM 878 O O . GLY A 1 112 ? 7.783 -2.627 -19.497 1.00 89.69 112 GLY A O 1
ATOM 879 N N . GLU A 1 113 ? 8.236 -4.803 -19.905 1.00 92.06 113 GLU A N 1
ATOM 880 C CA . GLU A 1 113 ? 6.879 -5.303 -19.698 1.00 92.06 113 GLU A CA 1
ATOM 881 C C . GLU A 1 113 ? 6.540 -5.413 -18.206 1.00 92.06 113 GLU A C 1
ATOM 883 O O . GLU A 1 113 ? 7.415 -5.559 -17.346 1.00 92.06 113 GLU A O 1
ATOM 888 N N . ASP A 1 114 ? 5.253 -5.308 -17.878 1.00 92.69 114 ASP A N 1
ATOM 889 C CA . ASP A 1 114 ? 4.786 -5.451 -16.498 1.00 92.69 114 ASP A CA 1
ATOM 890 C C . ASP A 1 114 ? 4.878 -6.922 -16.054 1.00 92.69 114 ASP A C 1
ATOM 892 O O . ASP A 1 114 ? 4.404 -7.823 -16.744 1.00 92.69 114 ASP A O 1
ATOM 896 N N . PHE A 1 115 ? 5.457 -7.182 -14.874 1.00 93.75 115 PHE A N 1
ATOM 897 C CA . PHE A 1 115 ? 5.569 -8.552 -14.342 1.00 93.75 115 PHE A CA 1
ATOM 898 C C . PHE A 1 115 ? 4.225 -9.167 -13.931 1.00 93.75 115 PHE A C 1
ATOM 900 O O . PHE A 1 115 ? 4.117 -10.386 -13.797 1.00 93.75 115 PHE A O 1
ATOM 907 N N . TYR A 1 116 ? 3.222 -8.329 -13.675 1.00 95.88 116 TYR A N 1
ATOM 908 C CA . TYR A 1 116 ? 1.902 -8.731 -13.204 1.00 95.88 116 TYR A CA 1
ATOM 909 C C . TYR A 1 116 ? 0.833 -7.967 -13.977 1.00 95.88 116 TYR A C 1
ATOM 911 O O . TYR A 1 116 ? 1.037 -6.812 -14.356 1.00 95.88 116 TYR A O 1
ATOM 919 N N . GLY A 1 117 ? -0.324 -8.595 -14.164 1.00 94.19 117 GLY A N 1
ATOM 920 C CA . GLY A 1 117 ? -1.494 -7.937 -14.716 1.00 94.19 117 GLY A CA 1
ATOM 921 C C . GLY A 1 117 ? -1.984 -6.804 -13.806 1.00 94.19 117 GLY A C 1
ATOM 922 O O . GLY A 1 117 ? -1.813 -6.850 -12.580 1.00 94.19 117 GLY A O 1
ATOM 923 N N . PRO A 1 118 ? -2.649 -5.785 -14.376 1.00 91.19 118 PRO A N 1
ATOM 924 C CA . PRO A 1 118 ? -2.934 -4.543 -13.667 1.00 91.19 118 PRO A CA 1
ATOM 925 C C . PRO A 1 118 ? -3.880 -4.673 -12.473 1.00 91.19 118 PRO A C 1
ATOM 927 O O . PRO A 1 118 ? -3.916 -3.797 -11.607 1.00 91.19 118 PRO A O 1
ATOM 930 N N . TYR A 1 119 ? -4.630 -5.770 -12.407 1.00 93.44 119 TYR A N 1
ATOM 931 C CA . TYR A 1 119 ? -5.602 -6.043 -11.354 1.00 93.44 119 TYR A CA 1
ATOM 932 C C . TYR A 1 119 ? -5.315 -7.350 -10.598 1.00 93.44 119 TYR A C 1
ATOM 934 O O . TYR A 1 119 ? -6.064 -7.703 -9.690 1.00 93.44 119 TYR A O 1
ATOM 942 N N . ASP A 1 120 ? -4.202 -8.036 -10.883 1.00 95.69 120 ASP A N 1
ATOM 943 C CA . ASP A 1 120 ? -3.883 -9.344 -10.286 1.00 95.69 120 ASP A CA 1
ATOM 944 C C . ASP A 1 120 ? -3.813 -9.279 -8.754 1.00 95.69 120 ASP A C 1
ATOM 946 O O . ASP A 1 120 ? -4.246 -10.192 -8.042 1.00 95.69 120 ASP A O 1
ATOM 950 N N . ALA A 1 121 ? -3.296 -8.169 -8.223 1.00 96.12 121 ALA A N 1
ATOM 951 C CA . ALA A 1 121 ? -3.236 -7.923 -6.789 1.00 96.12 121 ALA A CA 1
ATOM 952 C C . ALA A 1 121 ? -4.623 -7.699 -6.169 1.00 96.12 121 ALA A C 1
ATOM 954 O O . ALA A 1 121 ? -4.856 -8.124 -5.036 1.00 96.12 121 ALA A O 1
ATOM 955 N N . GLN A 1 122 ? -5.553 -7.070 -6.897 1.00 93.75 122 GLN A N 1
ATOM 956 C CA . GLN A 1 122 ? -6.931 -6.891 -6.432 1.00 93.75 122 GLN A CA 1
ATOM 957 C C . GLN A 1 122 ? -7.655 -8.231 -6.374 1.00 93.75 122 GLN A C 1
ATOM 959 O O . GLN A 1 122 ? -8.260 -8.546 -5.352 1.00 93.75 122 GLN A O 1
ATOM 964 N N . GLU A 1 123 ? -7.554 -9.033 -7.433 1.00 95.44 123 GLU A N 1
ATOM 965 C CA . GLU A 1 123 ? -8.197 -10.347 -7.498 1.00 95.44 123 GLU A CA 1
ATOM 966 C C . GLU A 1 123 ? -7.641 -11.294 -6.432 1.00 95.44 123 GLU A C 1
ATOM 968 O O . GLU A 1 123 ? -8.397 -11.956 -5.718 1.00 95.44 123 GLU A O 1
ATOM 973 N N . THR A 1 124 ? -6.323 -11.279 -6.229 1.00 96.56 124 THR A N 1
ATOM 974 C CA . THR A 1 124 ? -5.684 -12.050 -5.155 1.00 96.56 124 THR A CA 1
ATOM 975 C C . THR A 1 124 ? -6.129 -11.564 -3.776 1.00 96.56 124 THR A C 1
ATOM 977 O O . THR A 1 124 ? -6.492 -12.377 -2.928 1.00 96.56 124 THR A O 1
ATOM 980 N N . GLY A 1 125 ? -6.173 -10.250 -3.544 1.00 95.25 125 GLY A N 1
ATOM 981 C CA . GLY A 1 125 ? -6.669 -9.692 -2.288 1.00 95.25 125 GLY A CA 1
ATOM 982 C C . GLY A 1 125 ? -8.122 -10.077 -2.003 1.00 95.25 125 GLY A C 1
ATOM 983 O O . GLY A 1 125 ? -8.430 -10.503 -0.892 1.00 95.25 125 GLY A O 1
ATOM 984 N N . LYS A 1 126 ? -9.013 -9.979 -3.000 1.00 95.00 126 LYS A N 1
ATOM 985 C CA . LYS A 1 126 ? -10.424 -10.391 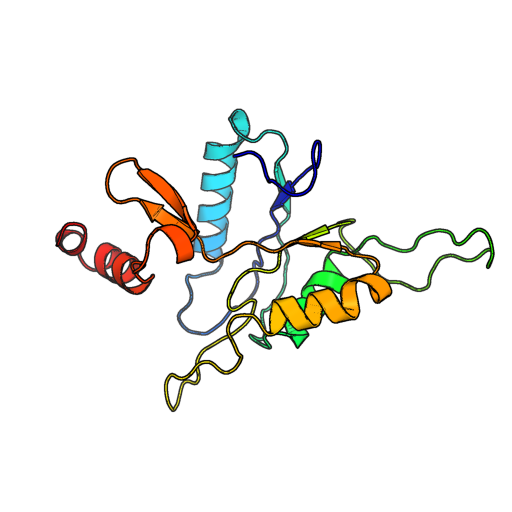-2.887 1.00 95.00 126 LYS A CA 1
ATOM 986 C C . LYS A 1 126 ? -10.538 -11.875 -2.541 1.00 95.00 126 LYS A C 1
ATOM 988 O O . LYS A 1 126 ? -11.287 -12.223 -1.632 1.00 95.00 126 LYS A O 1
ATOM 993 N N . LYS A 1 127 ? -9.751 -12.729 -3.206 1.00 96.94 127 LYS A N 1
ATOM 994 C CA . LYS A 1 127 ? -9.717 -14.179 -2.963 1.00 96.94 127 LYS A CA 1
ATOM 995 C C . LYS A 1 127 ? -9.412 -14.523 -1.500 1.00 96.94 127 LYS A C 1
ATOM 997 O O . LYS A 1 127 ? -10.054 -15.411 -0.953 1.00 96.94 127 LYS A O 1
ATOM 1002 N N . TYR A 1 128 ? -8.467 -13.822 -0.873 1.00 95.25 128 TYR A N 1
ATOM 1003 C CA . TYR A 1 128 ? -8.036 -14.087 0.510 1.00 95.25 128 TYR A CA 1
ATOM 1004 C C . TYR A 1 128 ? -8.663 -13.144 1.552 1.00 95.25 128 TYR A C 1
ATOM 1006 O O . TYR A 1 128 ? -8.337 -13.217 2.733 1.00 95.25 128 TYR A O 1
ATOM 1014 N N . SER A 1 129 ? -9.580 -12.263 1.146 1.00 92.75 129 SER A N 1
ATOM 1015 C CA . SER A 1 129 ? -10.191 -11.241 2.008 1.00 92.75 129 SER A CA 1
ATOM 1016 C C . SER A 1 129 ? -10.890 -11.840 3.234 1.00 92.75 129 SER A C 1
ATOM 1018 O O . SER A 1 129 ? -10.682 -11.363 4.352 1.00 92.75 129 SER A O 1
ATOM 1020 N N . ALA A 1 130 ? -11.665 -12.913 3.033 1.00 90.25 130 ALA A N 1
ATOM 1021 C CA . ALA A 1 130 ? -12.379 -13.603 4.105 1.00 90.25 130 ALA A CA 1
ATOM 1022 C C . ALA A 1 130 ? -11.418 -14.285 5.090 1.00 90.25 130 ALA A C 1
ATOM 1024 O O . ALA A 1 130 ? -11.558 -14.111 6.296 1.00 90.25 130 ALA A O 1
ATOM 1025 N N . GLU A 1 131 ? -10.409 -14.994 4.576 1.00 90.12 131 GLU A N 1
ATOM 1026 C CA . GLU A 1 131 ? -9.391 -15.674 5.388 1.00 90.12 131 GLU A CA 1
ATOM 1027 C C . GLU A 1 131 ? -8.581 -14.681 6.231 1.00 90.12 131 GLU A C 1
ATOM 1029 O O . GLU A 1 131 ? -8.282 -14.923 7.396 1.00 90.12 131 GLU A O 1
ATOM 1034 N N . LEU A 1 132 ? -8.263 -13.517 5.664 1.00 89.19 132 LEU A N 1
ATOM 1035 C CA . LEU A 1 132 ? -7.492 -12.493 6.360 1.00 89.19 132 LEU A CA 1
ATOM 1036 C C . LEU A 1 132 ? -8.330 -11.663 7.340 1.00 89.19 132 LEU A C 1
ATOM 1038 O O . LEU A 1 132 ? -7.744 -10.959 8.166 1.00 89.19 132 LEU A O 1
ATOM 1042 N N . GLY A 1 133 ? -9.664 -11.733 7.277 1.00 89.06 133 GLY A N 1
ATOM 1043 C CA . GLY A 1 133 ? -10.558 -10.889 8.076 1.00 89.06 133 GLY A CA 1
ATOM 1044 C C . GLY A 1 133 ? -10.461 -9.404 7.709 1.00 89.06 133 GLY A C 1
ATOM 1045 O O . GLY A 1 133 ? -10.652 -8.536 8.560 1.00 89.06 133 GLY A O 1
ATOM 1046 N N . VAL A 1 134 ? -10.115 -9.100 6.453 1.00 91.00 134 VAL A N 1
ATOM 1047 C CA . VAL A 1 134 ? -9.942 -7.731 5.945 1.00 91.00 134 VAL A CA 1
ATOM 1048 C C . VAL A 1 134 ? -10.713 -7.577 4.654 1.00 91.00 134 VAL A C 1
ATOM 1050 O O . VAL A 1 134 ? -10.420 -8.256 3.672 1.00 91.00 134 VAL A O 1
ATOM 1053 N N . THR A 1 135 ? -11.648 -6.632 4.621 1.00 92.88 135 THR A N 1
ATOM 1054 C CA . THR A 1 135 ? -12.440 -6.349 3.421 1.00 92.88 135 THR A CA 1
ATOM 1055 C C . THR A 1 135 ? -11.600 -5.581 2.406 1.00 92.88 135 THR A C 1
ATOM 1057 O O . THR A 1 135 ? -11.123 -4.475 2.677 1.00 92.88 135 THR A O 1
ATOM 1060 N N . VAL A 1 136 ? -11.427 -6.137 1.209 1.00 91.88 136 VAL A N 1
ATOM 1061 C CA . VAL A 1 136 ? -10.745 -5.417 0.128 1.00 91.88 136 VAL A CA 1
ATOM 1062 C C . VAL A 1 136 ? -11.676 -4.369 -0.465 1.00 91.88 136 VAL A C 1
ATOM 1064 O O . VAL A 1 136 ? -12.745 -4.670 -0.989 1.00 91.88 136 VAL A O 1
ATOM 1067 N N . THR A 1 137 ? -11.231 -3.120 -0.411 1.00 84.62 137 THR A N 1
ATOM 1068 C CA . THR A 1 137 ? -11.806 -2.010 -1.166 1.00 84.62 137 THR A CA 1
ATOM 1069 C C . THR A 1 137 ? -10.921 -1.745 -2.378 1.00 84.62 137 THR A C 1
ATOM 1071 O O . THR A 1 137 ? -9.698 -1.752 -2.266 1.00 84.62 137 THR A O 1
ATOM 1074 N N . HIS A 1 138 ? -11.512 -1.474 -3.536 1.00 73.38 138 HIS A N 1
ATOM 1075 C CA . HIS A 1 138 ? -10.763 -1.098 -4.731 1.00 73.38 138 HIS A CA 1
ATOM 1076 C C . HIS A 1 138 ? -11.246 0.246 -5.267 1.00 73.38 138 HIS A C 1
ATOM 1078 O O . HIS A 1 138 ? -12.353 0.694 -4.965 1.00 73.38 138 HIS A O 1
ATOM 1084 N N . TYR A 1 139 ? -10.379 0.874 -6.052 1.00 69.56 139 TYR A N 1
ATOM 1085 C CA . TYR A 1 139 ? -10.713 2.013 -6.889 1.00 69.56 139 TYR A CA 1
ATOM 1086 C C . TYR A 1 139 ? -10.241 1.718 -8.304 1.00 69.56 139 TYR A C 1
ATOM 1088 O O . TYR A 1 139 ? -9.203 1.077 -8.504 1.00 69.56 139 TYR A O 1
ATOM 1096 N N . GLU A 1 140 ? -11.009 2.214 -9.263 1.00 72.12 140 GLU A N 1
ATOM 1097 C CA . GLU A 1 140 ? -10.580 2.296 -10.651 1.00 72.12 140 GLU A CA 1
ATOM 1098 C C . GLU A 1 140 ? -9.423 3.294 -10.801 1.00 72.12 140 GLU A C 1
ATOM 1100 O O . GLU A 1 140 ? -9.124 4.085 -9.897 1.00 72.12 140 GLU A O 1
ATOM 1105 N N . ASN A 1 141 ? -8.732 3.243 -11.939 1.00 74.88 141 ASN A N 1
ATOM 1106 C CA . ASN A 1 141 ? -7.582 4.107 -12.176 1.00 74.88 141 ASN A CA 1
ATOM 1107 C C . ASN A 1 141 ? -8.021 5.577 -12.271 1.00 74.88 141 ASN A C 1
ATOM 1109 O O . ASN A 1 141 ? -8.718 5.950 -13.206 1.00 74.88 141 ASN A O 1
ATOM 1113 N N . MET A 1 142 ? -7.604 6.426 -11.332 1.00 77.38 142 MET A N 1
ATOM 1114 C CA . MET A 1 142 ? -8.008 7.836 -11.296 1.00 77.38 142 MET A CA 1
ATOM 1115 C C . MET A 1 142 ? -7.076 8.706 -12.143 1.00 77.38 142 MET A C 1
ATOM 1117 O O . MET A 1 142 ? -5.853 8.608 -12.042 1.00 77.38 142 MET A O 1
ATOM 1121 N N . VAL A 1 143 ? -7.639 9.612 -12.943 1.00 74.81 143 VAL A N 1
ATOM 1122 C CA . VAL A 1 143 ? -6.890 10.503 -13.838 1.00 74.81 143 VAL A CA 1
ATOM 1123 C C . VAL A 1 143 ? -7.335 11.954 -13.664 1.00 74.81 143 VAL A C 1
ATOM 1125 O O . VAL A 1 143 ? -8.507 12.252 -13.428 1.00 74.81 143 VAL A O 1
ATOM 1128 N N . GLY A 1 144 ? -6.374 12.875 -13.744 1.00 68.38 144 GLY A N 1
ATOM 1129 C CA . GLY A 1 144 ? -6.629 14.304 -13.572 1.00 68.38 144 GLY A CA 1
ATOM 1130 C C . GLY A 1 144 ? -7.419 14.898 -14.739 1.00 68.38 144 GLY A C 1
ATOM 1131 O O . GLY A 1 144 ? -7.113 14.656 -15.910 1.00 68.38 144 GLY A O 1
ATOM 1132 N N . ARG A 1 145 ? -8.410 15.733 -14.426 1.00 68.81 145 ARG A N 1
ATOM 1133 C CA . ARG A 1 145 ? -9.182 16.501 -15.403 1.00 68.81 145 ARG A CA 1
ATOM 1134 C C . ARG A 1 145 ? -8.463 17.796 -15.756 1.00 68.81 145 ARG A C 1
ATOM 1136 O O . ARG A 1 145 ? -8.105 18.601 -14.899 1.00 68.81 145 ARG A O 1
ATOM 1143 N N . ARG A 1 146 ? -8.292 18.026 -17.060 1.00 60.72 146 ARG A N 1
ATOM 1144 C CA . ARG A 1 146 ? -7.469 19.122 -17.603 1.00 60.72 146 ARG A CA 1
ATOM 1145 C C . ARG A 1 146 ? -8.029 20.528 -17.342 1.00 60.72 146 ARG A C 1
ATOM 1147 O O . ARG A 1 146 ? -7.260 21.479 -17.362 1.00 60.72 146 ARG A O 1
ATOM 1154 N N . ARG A 1 147 ? -9.348 20.681 -17.174 1.00 58.38 147 ARG A N 1
ATOM 1155 C CA . ARG A 1 147 ? -10.019 22.000 -17.169 1.00 58.38 147 ARG A CA 1
ATOM 1156 C C . ARG A 1 147 ? -10.465 22.488 -15.795 1.00 58.38 147 ARG A C 1
ATOM 1158 O O . ARG A 1 147 ? -10.508 23.693 -15.587 1.00 58.38 147 ARG A O 1
ATOM 1165 N N . ASP A 1 148 ? -10.781 21.591 -14.870 1.00 63.78 148 ASP A N 1
ATOM 1166 C CA . ASP A 1 148 ? -11.434 21.942 -13.603 1.00 63.78 148 ASP A CA 1
ATOM 1167 C C . ASP A 1 148 ? -10.675 21.453 -12.360 1.00 63.78 148 ASP A C 1
ATOM 1169 O O . ASP A 1 148 ? -11.215 21.491 -11.260 1.00 63.78 148 ASP A O 1
ATOM 1173 N N . ARG A 1 149 ? -9.414 21.021 -12.523 1.00 64.12 149 ARG A N 1
ATOM 1174 C CA . ARG A 1 149 ? -8.534 20.543 -11.437 1.00 64.12 149 ARG A CA 1
ATOM 1175 C C . ARG A 1 149 ? -9.146 19.415 -10.583 1.00 64.12 149 ARG A C 1
ATOM 1177 O O . ARG A 1 149 ? -8.761 19.241 -9.431 1.00 64.12 149 ARG A O 1
ATOM 1184 N N . GLY A 1 150 ? -10.092 18.655 -11.139 1.00 68.25 150 GLY A N 1
ATOM 1185 C CA . GLY A 1 150 ? -10.675 17.468 -10.508 1.00 68.25 150 GLY A CA 1
ATOM 1186 C C . GLY A 1 150 ? -9.969 16.170 -10.910 1.00 68.25 150 GLY A C 1
ATOM 1187 O O . GLY A 1 150 ? -9.099 16.170 -11.778 1.00 68.25 150 GLY A O 1
ATOM 1188 N N . TYR A 1 151 ? -10.385 15.051 -10.320 1.00 73.94 151 TYR A N 1
ATOM 1189 C CA . TYR A 1 151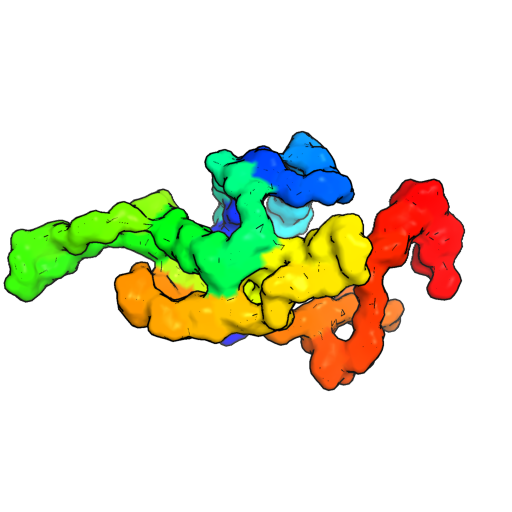 ? -9.985 13.696 -10.718 1.00 73.94 151 TYR A CA 1
ATOM 1190 C C . TYR A 1 151 ? -11.239 12.881 -11.047 1.00 73.94 151 TYR A C 1
ATOM 1192 O O . TYR A 1 151 ? -12.267 13.053 -10.391 1.00 73.94 151 TYR A O 1
ATOM 1200 N N . ASP A 1 152 ? -11.163 11.999 -12.040 1.00 74.94 152 ASP A N 1
ATOM 1201 C CA . ASP A 1 152 ? -12.229 11.043 -12.372 1.00 74.94 152 ASP A CA 1
ATOM 1202 C C . ASP A 1 152 ? -11.621 9.701 -12.789 1.00 74.94 152 ASP A C 1
ATOM 1204 O O . ASP A 1 152 ? -10.415 9.603 -13.012 1.00 74.94 152 ASP A O 1
ATOM 1208 N N . ASP A 1 153 ? -12.454 8.676 -12.904 1.00 74.25 153 ASP A N 1
ATOM 1209 C CA . ASP A 1 153 ? -12.039 7.359 -13.386 1.00 74.25 153 ASP A CA 1
ATOM 1210 C C . ASP A 1 153 ? -11.559 7.434 -14.853 1.00 74.25 153 ASP A C 1
ATOM 1212 O O . ASP A 1 153 ? -12.192 8.059 -15.711 1.00 74.25 153 ASP A O 1
ATOM 1216 N N . GLN A 1 154 ? -10.439 6.778 -15.164 1.00 72.25 154 GLN A N 1
ATOM 1217 C CA . GLN A 1 154 ? -9.899 6.636 -16.511 1.00 72.25 154 GLN A CA 1
ATOM 1218 C C . GLN A 1 154 ? -10.933 6.061 -17.479 1.00 72.25 154 GLN A C 1
ATOM 1220 O O . GLN A 1 154 ? -10.995 6.515 -18.622 1.00 72.25 154 GLN A O 1
ATOM 1225 N N . GLN A 1 155 ? -11.774 5.117 -17.046 1.00 70.25 155 GLN A N 1
ATOM 1226 C CA . GLN A 1 155 ? -12.826 4.570 -17.908 1.00 70.25 155 GLN A CA 1
ATOM 1227 C C . GLN A 1 155 ? -13.819 5.656 -18.358 1.00 70.25 155 GLN A C 1
ATOM 1229 O O . GLN A 1 155 ? -14.374 5.573 -19.452 1.00 70.25 155 GLN A O 1
ATOM 1234 N N . ARG A 1 156 ? -13.997 6.718 -17.556 1.00 67.12 156 ARG A N 1
ATOM 1235 C CA . ARG A 1 156 ? -14.851 7.871 -17.882 1.00 67.12 156 ARG A CA 1
ATOM 1236 C C . ARG A 1 156 ? -14.148 8.946 -18.707 1.00 67.12 156 ARG A C 1
ATOM 1238 O O . ARG A 1 156 ? -14.811 9.634 -19.478 1.00 67.12 156 ARG A O 1
ATOM 1245 N N . LEU A 1 157 ? -12.836 9.122 -18.541 1.00 62.75 157 LEU A N 1
ATOM 1246 C CA . LEU A 1 157 ? -12.074 10.216 -19.167 1.00 62.75 157 LEU A CA 1
ATOM 1247 C C . LEU A 1 157 ? -11.232 9.801 -20.384 1.00 62.75 157 LEU A C 1
ATOM 1249 O O . LEU A 1 157 ? -10.770 10.668 -21.129 1.00 62.75 157 LEU A O 1
ATOM 1253 N N . GLY A 1 158 ? -11.019 8.506 -20.616 1.00 65.56 158 GLY A N 1
ATOM 1254 C CA . GLY A 1 158 ? -10.198 8.001 -21.716 1.00 65.56 158 GLY A CA 1
ATOM 1255 C C . GLY A 1 158 ? -8.690 8.059 -21.428 1.00 65.56 158 GLY A C 1
ATOM 1256 O O . GLY A 1 158 ? -8.210 7.503 -20.442 1.00 65.56 158 GLY A O 1
ATOM 1257 N N . LYS A 1 159 ? -7.884 8.658 -22.320 1.00 55.09 159 LYS A N 1
ATOM 1258 C CA . LYS A 1 159 ? -6.409 8.636 -22.199 1.00 55.09 159 LYS A CA 1
ATOM 1259 C C . LYS A 1 159 ? -5.907 9.472 -21.012 1.00 55.09 159 LYS A C 1
ATOM 1261 O O . LYS A 1 159 ? -6.075 10.688 -20.981 1.00 55.09 159 LYS A O 1
ATOM 1266 N N . ALA A 1 160 ? -5.197 8.815 -20.095 1.00 56.59 160 ALA A N 1
ATOM 1267 C CA . ALA A 1 160 ? -4.477 9.430 -18.982 1.00 56.59 160 ALA A CA 1
ATOM 1268 C C . ALA A 1 160 ? -3.100 9.971 -19.409 1.00 56.59 160 ALA A C 1
ATOM 1270 O O . ALA A 1 160 ? -2.466 9.429 -20.317 1.00 56.59 160 ALA A O 1
ATOM 1271 N N . ARG A 1 161 ? -2.588 10.994 -18.712 1.00 56.59 161 ARG A N 1
ATOM 1272 C CA . ARG A 1 161 ? -1.170 11.390 -18.787 1.00 56.59 161 ARG A CA 1
ATOM 1273 C C . ARG A 1 161 ? -0.346 10.516 -17.829 1.00 56.59 161 ARG A C 1
ATOM 1275 O O . ARG A 1 161 ? -0.731 10.344 -16.678 1.00 56.59 161 ARG A O 1
ATOM 1282 N N . SER A 1 162 ? 0.778 9.970 -18.299 1.00 57.62 162 SER A N 1
ATOM 1283 C CA . SER A 1 162 ? 1.679 9.134 -17.488 1.00 57.62 162 SER A CA 1
ATOM 1284 C C . SER A 1 162 ? 2.536 9.967 -16.532 1.00 57.62 162 SER A C 1
ATOM 1286 O O . SER A 1 162 ? 2.911 11.094 -16.868 1.00 57.62 162 SER A O 1
ATOM 1288 N N . THR A 1 163 ? 2.993 9.360 -15.437 1.00 57.94 163 THR A N 1
ATOM 1289 C CA . THR A 1 163 ? 3.986 9.919 -14.498 1.00 57.94 163 THR A CA 1
ATOM 1290 C C . THR A 1 163 ? 5.251 10.470 -15.161 1.00 57.94 163 THR A C 1
ATOM 1292 O O . THR A 1 163 ? 5.805 11.456 -14.682 1.00 57.94 163 THR A O 1
ATOM 1295 N N . GLY A 1 164 ? 5.671 9.920 -16.307 1.00 58.62 164 GLY A N 1
ATOM 1296 C CA . GLY A 1 164 ? 6.823 10.415 -17.071 1.00 58.62 164 GLY A CA 1
ATOM 1297 C C . GLY A 1 164 ? 6.703 11.864 -17.567 1.00 58.62 164 GLY A C 1
ATOM 1298 O O . GLY A 1 164 ? 7.697 12.452 -17.980 1.00 58.62 164 GLY A O 1
ATOM 1299 N N . ILE A 1 165 ? 5.509 12.462 -17.537 1.00 62.66 165 ILE A N 1
ATOM 1300 C CA . ILE A 1 165 ? 5.334 13.893 -17.814 1.00 62.66 165 ILE A CA 1
ATOM 1301 C C . ILE A 1 165 ? 5.753 14.727 -16.602 1.00 62.66 165 ILE A C 1
ATOM 1303 O O . ILE A 1 165 ? 6.449 15.712 -16.779 1.00 62.66 165 ILE A O 1
ATOM 1307 N N . TYR A 1 166 ? 5.411 14.316 -15.380 1.00 68.94 166 TYR A N 1
ATOM 1308 C CA . TYR A 1 166 ? 5.820 15.049 -14.179 1.00 68.94 166 TYR A CA 1
ATOM 1309 C C . TYR A 1 166 ? 7.327 14.975 -13.952 1.00 68.94 166 TYR A C 1
ATOM 1311 O O . TYR A 1 166 ? 7.926 15.983 -13.604 1.00 68.94 166 TYR A O 1
ATOM 1319 N N . ARG A 1 167 ? 7.959 13.820 -14.208 1.00 70.19 167 ARG A N 1
ATOM 1320 C CA . ARG A 1 167 ? 9.427 13.719 -14.153 1.00 70.19 167 ARG A CA 1
ATOM 1321 C C . ARG A 1 167 ? 10.080 14.672 -15.161 1.00 70.19 167 ARG A C 1
ATOM 1323 O O . ARG A 1 167 ? 10.921 15.461 -14.766 1.00 70.19 167 ARG A O 1
ATOM 1330 N N . ARG A 1 168 ? 9.575 14.716 -16.399 1.00 70.75 168 ARG A N 1
ATOM 1331 C CA . ARG A 1 168 ? 10.008 15.708 -17.394 1.00 70.75 168 ARG A CA 1
ATOM 1332 C C . ARG A 1 168 ? 9.768 17.154 -16.970 1.00 70.75 168 ARG A C 1
ATOM 1334 O O . ARG A 1 168 ? 10.642 17.970 -17.174 1.00 70.75 168 ARG A O 1
ATOM 1341 N N . MET A 1 169 ? 8.639 17.468 -16.336 1.00 74.38 169 MET A N 1
ATOM 1342 C CA . MET A 1 169 ? 8.366 18.815 -15.813 1.00 74.38 169 MET A CA 1
ATOM 1343 C C . MET A 1 169 ? 9.316 19.224 -14.681 1.00 74.38 169 MET A C 1
ATOM 1345 O O . MET A 1 169 ? 9.606 20.408 -14.531 1.00 74.38 169 MET A O 1
ATOM 1349 N N . LEU A 1 170 ? 9.756 18.265 -13.859 1.00 76.88 170 LEU A N 1
ATOM 1350 C CA . LEU A 1 170 ? 10.759 18.506 -12.821 1.00 76.88 170 LEU A CA 1
ATOM 1351 C C . LEU A 1 170 ? 12.143 18.751 -13.436 1.00 76.88 170 LEU A C 1
ATOM 1353 O O . LEU A 1 170 ? 12.887 19.579 -12.917 1.00 76.88 170 LEU A O 1
ATOM 1357 N N . ASP A 1 171 ? 12.457 18.065 -14.536 1.00 77.50 171 ASP A N 1
ATOM 1358 C CA . ASP A 1 171 ? 13.718 18.225 -15.264 1.00 77.50 171 ASP A CA 1
ATOM 1359 C C . ASP A 1 171 ? 13.731 19.509 -16.128 1.00 77.50 171 ASP A C 1
ATOM 1361 O O . ASP A 1 171 ? 14.743 20.206 -16.195 1.00 77.50 171 ASP A O 1
ATOM 1365 N N . ASP A 1 172 ? 12.602 19.858 -16.756 1.00 73.00 172 ASP A N 1
ATOM 1366 C CA . ASP A 1 172 ? 12.384 21.075 -17.543 1.00 73.00 172 ASP A CA 1
ATOM 1367 C C . ASP A 1 172 ? 10.959 21.642 -17.327 1.00 73.00 172 ASP A C 1
ATOM 1369 O O . ASP A 1 172 ? 9.972 21.105 -17.845 1.00 73.00 172 ASP A O 1
ATOM 1373 N N . PRO A 1 173 ? 10.817 22.791 -16.638 1.00 64.44 173 PRO A N 1
ATOM 1374 C CA . PRO A 1 173 ? 9.522 23.426 -16.386 1.00 64.44 173 PRO A CA 1
ATOM 1375 C C . PRO A 1 173 ? 8.731 23.793 -17.651 1.00 64.44 173 PRO A C 1
ATOM 1377 O O . PRO A 1 173 ? 7.519 24.009 -17.578 1.00 64.44 173 PRO A O 1
ATOM 1380 N N . ARG A 1 174 ? 9.382 23.881 -18.818 1.00 67.75 174 ARG A N 1
ATOM 1381 C CA . ARG A 1 174 ? 8.725 24.195 -20.100 1.00 67.75 174 ARG A CA 1
ATOM 1382 C C . ARG A 1 174 ? 7.849 23.049 -20.605 1.00 67.75 174 ARG A C 1
ATOM 1384 O O . ARG A 1 174 ? 6.887 23.302 -21.329 1.00 67.75 174 ARG A O 1
ATOM 1391 N N . ASP A 1 175 ? 8.092 21.826 -20.138 1.00 60.88 175 ASP A N 1
ATOM 1392 C CA . ASP A 1 175 ? 7.273 20.652 -20.455 1.00 60.88 175 ASP A CA 1
ATOM 1393 C C . ASP A 1 175 ? 5.921 20.648 -19.711 1.00 60.88 175 ASP A C 1
ATOM 1395 O O . ASP A 1 175 ? 5.074 19.777 -19.936 1.00 60.88 175 ASP A O 1
ATOM 1399 N N . ALA A 1 176 ? 5.672 21.644 -18.848 1.00 53.19 176 ALA A N 1
ATOM 1400 C CA . ALA A 1 176 ? 4.451 21.747 -18.055 1.00 53.19 176 ALA A CA 1
ATOM 1401 C C . ALA A 1 176 ? 3.177 22.005 -18.880 1.00 53.19 176 ALA A C 1
ATOM 1403 O O . ALA A 1 176 ? 2.082 21.611 -18.465 1.00 53.19 176 ALA A O 1
ATOM 1404 N N . PHE A 1 177 ? 3.296 22.621 -20.062 1.00 47.94 177 PHE A N 1
ATOM 1405 C CA . PHE A 1 177 ? 2.133 23.109 -20.817 1.00 47.94 177 PHE A CA 1
ATOM 1406 C C . PHE A 1 177 ? 2.158 22.831 -22.330 1.00 47.94 177 PHE A C 1
ATOM 1408 O O . PHE A 1 177 ? 1.363 23.421 -23.060 1.00 47.94 177 PHE A O 1
ATOM 1415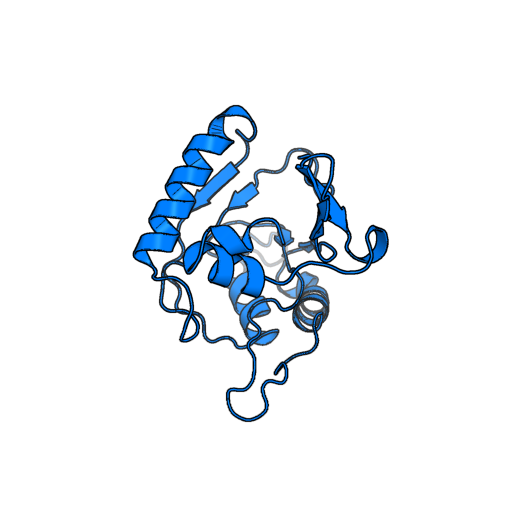 N N . GLY A 1 178 ? 2.989 21.881 -22.777 1.00 40.84 178 GLY A N 1
ATOM 1416 C CA . GLY A 1 178 ? 2.927 21.292 -24.125 1.00 40.84 178 GLY A CA 1
ATOM 1417 C C . GLY A 1 178 ? 1.705 20.403 -24.367 1.00 40.84 178 GLY A C 1
ATOM 1418 O O . GLY A 1 178 ? 1.277 19.636 -23.454 1.00 40.84 178 GLY A O 1
#

Foldseek 3Di:
DPPPPDPPAQAEPEEEQEADDPPDDHSVVVVVVVVVVCVVCCVVRVSYDYDYHPDHQPLPFQVVLVVVLLAADAAWDQDPVVRDTDPRHYHHHAQEDEDEFSRSWDADPPPRHTPDHRCSNVVSCCVCCVVSNHHYDYDADWAADPPPRDIDHCVVVPDHDDPVLVVVCVVPVVSVPD

Sequence (178 aa):
MRLPTVQGSILLVHPTCGPTQPGDIDGLVRIQTYEALKEETKQEFPMFRWAYLPYSMKMAGPREAIQHMIIRKPGAHWDPEAKTLSSDFGNYGATHFIIGRDMAGTKSTIDGEDFYGPYDAQETGKKYSAELGVTVTHYENMVGRRRDRGYDDQQRLGKARSTGIYRRMLDDPRDAFG

pLDDT: mean 82.95, std 14.21, range [38.38, 97.69]

Radius of gyration: 18.45 Å; chains: 1; bounding box: 35×46×48 Å

InterPro domains:
  IPR014729 Rossmann-like alpha/beta/alpha sandwich fold [G3DSA:3.40.50.620] (2-75)
  IPR014729 Rossmann-like alpha/beta/alpha sandwich fold [G3DSA:3.40.50.620] (89-165)
  IPR024951 Sulphate adenylyltransferase catalytic domain [PF01747] (9-73)
  IPR024951 Sulphate adenylyltransferase catalytic domain [PF01747] (91-143)